Protein AF-A0A1H4SQE5-F1 (afdb_monomer_lite)

pLDDT: mean 86.63, std 11.11, range [53.56, 97.31]

Sequence (67 aa):
MSWHSTRISKLEDAVREAVRFIEAAQMAIMRMKAEDASGESACCTKENAAAKRASMDLSRTLTELRR

Foldseek 3Di:
DDPVVVLVVLVVQLVVLVVQLVVLVVVLVVVVVVCVVVVHDSPDDPSVVSNVVSVVVSVVSVVVSVD

Structure (mmCIF, N/CA/C/O backbone):
data_AF-A0A1H4SQE5-F1
#
_entry.id   AF-A0A1H4SQE5-F1
#
loop_
_atom_site.group_PDB
_atom_site.id
_atom_site.type_symbol
_atom_site.label_atom_id
_atom_site.label_alt_id
_atom_site.label_comp_id
_atom_site.label_asym_id
_atom_site.label_entity_id
_atom_site.label_seq_id
_atom_site.pdbx_PDB_ins_code
_atom_site.Cartn_x
_atom_site.Cartn_y
_atom_site.Cartn_z
_atom_site.occupancy
_atom_site.B_iso_or_equiv
_atom_site.auth_seq_id
_atom_site.auth_comp_id
_atom_site.auth_asym_id
_atom_site.auth_atom_id
_atom_site.pdbx_PDB_model_num
ATOM 1 N N . MET A 1 1 ? -14.103 -7.394 27.885 1.00 53.56 1 MET A N 1
ATOM 2 C CA . MET A 1 1 ? -13.002 -6.718 27.160 1.00 53.56 1 MET A CA 1
ATOM 3 C C . MET A 1 1 ? -13.241 -5.217 27.234 1.00 53.56 1 MET A C 1
ATOM 5 O O . MET A 1 1 ? -14.362 -4.795 26.983 1.00 53.56 1 MET A O 1
ATOM 9 N N . SER A 1 2 ? -12.262 -4.430 27.689 1.00 59.38 2 SER A N 1
ATOM 10 C CA . SER A 1 2 ? -12.427 -2.982 27.883 1.00 59.38 2 SER A CA 1
ATOM 11 C C . SER A 1 2 ? -12.420 -2.249 26.534 1.00 59.38 2 SER A C 1
ATOM 13 O O . SER A 1 2 ? -11.628 -2.570 25.653 1.00 59.38 2 SER A O 1
ATOM 15 N N . TRP A 1 3 ? -13.271 -1.233 26.372 1.00 60.94 3 TRP A N 1
ATOM 16 C CA . TRP A 1 3 ? -13.396 -0.422 25.144 1.00 60.94 3 TRP A CA 1
ATOM 17 C C . TRP A 1 3 ? -12.074 0.181 24.634 1.00 60.94 3 TRP A C 1
ATOM 19 O O . TRP A 1 3 ? -11.907 0.433 23.441 1.00 60.94 3 TRP A O 1
ATOM 29 N N . HIS A 1 4 ? -11.121 0.394 25.540 1.00 66.12 4 HIS A N 1
ATOM 30 C CA . HIS A 1 4 ? -9.798 0.931 25.233 1.00 66.12 4 HIS A CA 1
ATOM 31 C C . HIS A 1 4 ? -8.957 -0.071 24.431 1.00 66.12 4 HIS A C 1
ATOM 33 O O . HIS A 1 4 ? -8.268 0.318 23.494 1.00 66.12 4 HIS A O 1
ATOM 39 N N . SER A 1 5 ? -9.089 -1.367 24.726 1.00 74.19 5 SER A N 1
ATOM 40 C CA . SER A 1 5 ? -8.378 -2.438 24.024 1.00 74.19 5 SER A CA 1
ATOM 41 C C . SER A 1 5 ? -8.827 -2.561 22.560 1.00 74.19 5 SER A C 1
ATOM 43 O O . SER A 1 5 ? -7.999 -2.762 21.677 1.00 74.19 5 SER A O 1
ATOM 45 N N . THR A 1 6 ? -10.112 -2.333 22.269 1.00 82.25 6 THR A N 1
ATOM 46 C CA . THR A 1 6 ? -10.659 -2.420 20.903 1.00 82.25 6 THR A CA 1
ATOM 47 C C . THR A 1 6 ? -10.236 -1.244 20.020 1.00 82.25 6 THR A C 1
ATOM 49 O O . THR A 1 6 ? -9.932 -1.435 18.846 1.00 82.25 6 THR A O 1
ATOM 52 N N . ARG A 1 7 ? -10.181 -0.018 20.564 1.00 85.81 7 ARG A N 1
ATOM 53 C CA . ARG A 1 7 ? -9.703 1.156 19.808 1.00 85.81 7 ARG A CA 1
ATOM 54 C C . ARG A 1 7 ? -8.215 1.064 19.483 1.00 85.81 7 ARG A C 1
ATOM 56 O O . ARG A 1 7 ? -7.829 1.430 18.379 1.00 85.81 7 ARG A O 1
ATOM 63 N N . ILE A 1 8 ? -7.408 0.572 20.423 1.00 89.81 8 ILE A N 1
ATOM 64 C CA . ILE A 1 8 ? -5.973 0.349 20.208 1.00 89.81 8 ILE A CA 1
ATOM 65 C C . ILE A 1 8 ? -5.764 -0.688 19.099 1.00 89.81 8 ILE A C 1
ATOM 67 O O . ILE A 1 8 ? -5.058 -0.393 18.144 1.00 89.81 8 ILE A O 1
ATOM 71 N N . SER A 1 9 ? -6.470 -1.822 19.142 1.00 89.75 9 SER A N 1
ATOM 72 C CA . SER A 1 9 ? -6.390 -2.846 18.087 1.00 89.75 9 SER A CA 1
ATOM 73 C C . SER A 1 9 ? -6.728 -2.293 16.695 1.00 89.75 9 SER A C 1
ATOM 75 O O . SER A 1 9 ? -5.998 -2.547 15.744 1.00 89.75 9 SER A O 1
ATOM 77 N N . LYS A 1 10 ? -7.783 -1.475 16.566 1.00 89.38 10 LYS A N 1
ATOM 78 C CA . LYS A 1 10 ? -8.130 -0.837 15.281 1.00 89.38 10 LYS A CA 1
ATOM 79 C C . LYS A 1 10 ? -7.035 0.109 14.769 1.00 89.38 10 LYS A C 1
ATOM 81 O O . LYS A 1 10 ? -6.832 0.221 13.563 1.00 89.38 10 LYS A O 1
ATOM 86 N N . LEU A 1 11 ? -6.355 0.821 15.671 1.00 92.81 11 LEU A N 1
ATOM 87 C CA . LEU A 1 11 ? -5.234 1.693 15.309 1.00 92.81 11 LEU A CA 1
ATOM 88 C C . LEU A 1 11 ? -4.021 0.879 14.855 1.00 92.81 11 LEU A C 1
ATOM 90 O O . LEU A 1 11 ? -3.397 1.237 13.861 1.00 92.81 11 LEU A O 1
ATOM 94 N N . GLU A 1 12 ? -3.712 -0.218 15.543 1.00 94.12 12 GLU A N 1
ATOM 95 C CA . GLU A 1 12 ? -2.633 -1.132 15.158 1.00 94.12 12 GLU A CA 1
ATOM 96 C C . GLU A 1 12 ? -2.869 -1.732 13.768 1.00 94.12 12 GLU A C 1
ATOM 98 O O . GLU A 1 12 ? -1.941 -1.777 12.957 1.00 94.12 12 GLU A O 1
ATOM 103 N N . ASP A 1 13 ? -4.108 -2.119 13.457 1.00 92.31 13 ASP A N 1
ATOM 104 C CA . ASP A 1 13 ? -4.472 -2.626 12.132 1.00 92.31 13 ASP A CA 1
ATOM 105 C C . ASP A 1 13 ? -4.289 -1.555 11.044 1.00 92.31 13 ASP A C 1
ATOM 107 O O . ASP A 1 13 ? -3.715 -1.832 9.991 1.00 92.31 13 ASP A O 1
ATOM 111 N N . ALA A 1 14 ? -4.675 -0.303 11.306 1.00 93.75 14 ALA A N 1
ATOM 112 C CA . ALA A 1 14 ? -4.455 0.786 10.353 1.00 93.75 14 ALA A CA 1
ATOM 113 C C . ALA A 1 14 ? -2.981 1.132 10.154 1.00 93.75 14 ALA A C 1
ATOM 115 O O . ALA A 1 14 ? -2.568 1.408 9.029 1.00 93.75 14 ALA A O 1
ATOM 116 N N . VAL A 1 15 ? -2.180 1.099 11.222 1.00 96.00 15 VAL A N 1
ATOM 117 C CA . VAL A 1 15 ? -0.727 1.273 11.118 1.00 96.00 15 VAL A CA 1
ATOM 118 C C . VAL A 1 15 ? -0.129 0.149 10.277 1.00 96.00 15 VAL A C 1
ATOM 120 O O . VAL A 1 15 ? 0.678 0.420 9.389 1.00 96.00 15 VAL A O 1
ATOM 123 N N . ARG A 1 16 ? -0.557 -1.100 10.494 1.00 95.62 16 ARG A N 1
ATOM 124 C CA . ARG A 1 16 ? -0.098 -2.250 9.708 1.00 95.62 16 ARG A CA 1
ATOM 125 C C . ARG A 1 16 ? -0.422 -2.084 8.225 1.00 95.62 16 ARG A C 1
ATOM 127 O O . ARG A 1 16 ? 0.467 -2.253 7.395 1.00 95.62 16 ARG A O 1
ATOM 134 N N . GLU A 1 17 ? -1.653 -1.712 7.884 1.00 95.50 17 GLU A N 1
ATOM 135 C CA . GLU A 1 17 ? -2.044 -1.498 6.485 1.00 95.50 17 GLU A CA 1
ATOM 136 C C . GLU A 1 17 ? -1.341 -0.284 5.855 1.00 95.50 17 GLU A C 1
ATOM 138 O O . GLU A 1 17 ? -0.984 -0.318 4.677 1.00 95.50 17 GLU A O 1
ATOM 143 N N . ALA A 1 18 ? -1.037 0.758 6.636 1.00 96.44 18 ALA A N 1
ATOM 144 C CA . ALA A 1 18 ? -0.254 1.894 6.156 1.00 96.44 18 ALA A CA 1
ATOM 145 C C . ALA A 1 18 ? 1.180 1.486 5.791 1.00 96.44 18 ALA A C 1
ATOM 147 O O . ALA A 1 18 ? 1.673 1.861 4.726 1.00 96.44 18 ALA A O 1
ATOM 148 N N . VAL A 1 19 ? 1.830 0.678 6.635 1.00 97.31 19 VAL A N 1
ATOM 149 C CA . VAL A 1 19 ? 3.170 0.138 6.358 1.00 97.31 19 VAL A CA 1
ATOM 150 C C . VA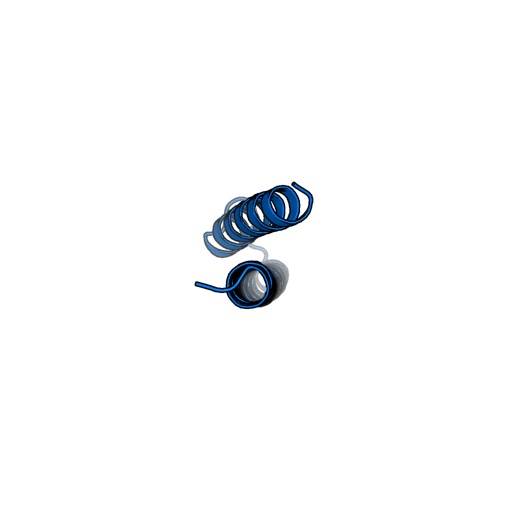L A 1 19 ? 3.152 -0.724 5.095 1.00 97.31 19 VAL A C 1
ATOM 152 O O . VAL A 1 19 ? 3.959 -0.494 4.195 1.00 97.31 19 VAL A O 1
ATOM 155 N N . ARG A 1 20 ? 2.179 -1.637 4.962 1.00 95.56 20 ARG A N 1
ATOM 156 C CA . ARG A 1 20 ? 2.040 -2.488 3.765 1.00 95.56 20 ARG A CA 1
ATOM 157 C C . ARG A 1 20 ? 1.850 -1.673 2.488 1.00 95.56 20 ARG A C 1
ATOM 159 O O . ARG A 1 20 ? 2.423 -2.009 1.453 1.00 95.56 20 ARG A O 1
ATOM 166 N N . PHE A 1 21 ? 1.065 -0.596 2.547 1.00 96.62 21 PHE A N 1
ATOM 167 C CA . PHE A 1 21 ? 0.904 0.307 1.411 1.00 96.62 21 PHE A CA 1
ATOM 168 C C . PHE A 1 21 ? 2.216 1.005 1.038 1.00 96.62 21 PHE A C 1
ATOM 170 O O . PHE A 1 21 ? 2.552 1.048 -0.145 1.00 96.62 21 PHE A O 1
ATOM 177 N N . ILE A 1 22 ? 2.972 1.509 2.018 1.00 96.56 22 ILE A N 1
ATOM 178 C CA . ILE A 1 22 ? 4.264 2.167 1.774 1.00 96.56 22 ILE A CA 1
ATOM 179 C C . ILE A 1 22 ? 5.247 1.200 1.106 1.00 96.56 22 ILE A C 1
ATOM 181 O O . ILE A 1 22 ? 5.854 1.559 0.099 1.00 96.56 22 ILE A O 1
ATOM 185 N N . GLU A 1 23 ? 5.368 -0.026 1.613 1.00 97.12 23 GLU A N 1
ATOM 186 C CA . GLU A 1 23 ? 6.244 -1.054 1.037 1.00 97.12 23 GLU A CA 1
ATOM 187 C C . GLU A 1 23 ? 5.848 -1.388 -0.409 1.00 97.12 23 GLU A C 1
ATOM 189 O O . GLU A 1 23 ? 6.690 -1.395 -1.312 1.00 97.12 23 GLU A O 1
ATOM 194 N N . ALA A 1 24 ? 4.553 -1.599 -0.666 1.00 95.06 24 ALA A N 1
ATOM 195 C CA . ALA A 1 24 ? 4.054 -1.878 -2.010 1.00 95.06 24 ALA A CA 1
ATOM 196 C C . ALA A 1 24 ? 4.283 -0.697 -2.971 1.00 95.06 24 ALA A C 1
ATOM 198 O O . ALA A 1 24 ? 4.681 -0.902 -4.120 1.00 95.06 24 ALA A O 1
ATOM 199 N N . ALA A 1 25 ? 4.079 0.538 -2.504 1.00 94.25 25 ALA A N 1
ATOM 200 C CA . ALA A 1 25 ? 4.327 1.748 -3.282 1.00 94.25 25 ALA A CA 1
ATOM 201 C C . ALA A 1 25 ? 5.818 1.923 -3.606 1.00 94.25 25 ALA A C 1
ATOM 203 O O . ALA A 1 25 ? 6.166 2.285 -4.729 1.00 94.25 25 ALA A O 1
ATOM 204 N N . GLN A 1 26 ? 6.711 1.623 -2.661 1.00 96.31 26 GLN A N 1
ATOM 205 C CA . GLN A 1 26 ? 8.153 1.660 -2.898 1.00 96.31 26 GLN A CA 1
ATOM 206 C C . GLN A 1 26 ? 8.580 0.638 -3.954 1.00 96.31 26 GLN A C 1
ATOM 208 O O . GLN A 1 26 ? 9.328 0.997 -4.864 1.00 96.31 26 GLN A O 1
ATOM 213 N N . MET A 1 27 ? 8.069 -0.596 -3.890 1.00 93.50 27 MET A N 1
ATOM 214 C CA . MET A 1 27 ? 8.347 -1.608 -4.916 1.00 93.50 27 MET A CA 1
ATOM 215 C C . MET A 1 27 ? 7.838 -1.181 -6.298 1.00 93.50 27 MET A C 1
ATOM 217 O O . MET A 1 27 ? 8.563 -1.319 -7.283 1.00 93.50 27 MET A O 1
ATOM 221 N N . ALA A 1 28 ? 6.636 -0.604 -6.370 1.00 90.31 28 ALA A N 1
ATOM 222 C CA . ALA A 1 28 ? 6.086 -0.051 -7.606 1.00 90.31 28 ALA A CA 1
ATOM 223 C C . ALA A 1 28 ? 6.983 1.055 -8.189 1.00 90.31 28 ALA A C 1
ATOM 225 O O . ALA A 1 28 ? 7.351 0.995 -9.359 1.00 90.31 28 ALA A O 1
ATOM 226 N N . ILE A 1 29 ? 7.424 2.012 -7.363 1.00 91.19 29 ILE A N 1
ATOM 227 C CA . ILE A 1 29 ? 8.332 3.092 -7.7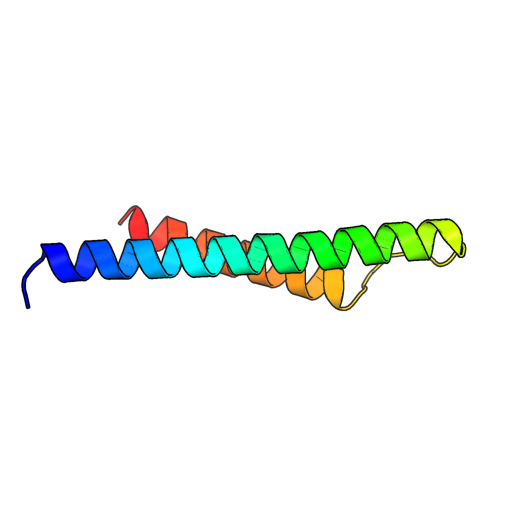84 1.00 91.19 29 ILE A CA 1
ATOM 228 C C . ILE A 1 29 ? 9.677 2.537 -8.269 1.00 91.19 29 ILE A C 1
ATOM 230 O O . ILE A 1 29 ? 10.197 2.992 -9.287 1.00 91.19 29 ILE A O 1
ATOM 234 N N . MET A 1 30 ? 10.263 1.573 -7.552 1.00 90.12 30 MET A N 1
ATOM 235 C CA . MET A 1 30 ? 11.522 0.944 -7.964 1.00 90.12 30 MET A CA 1
ATOM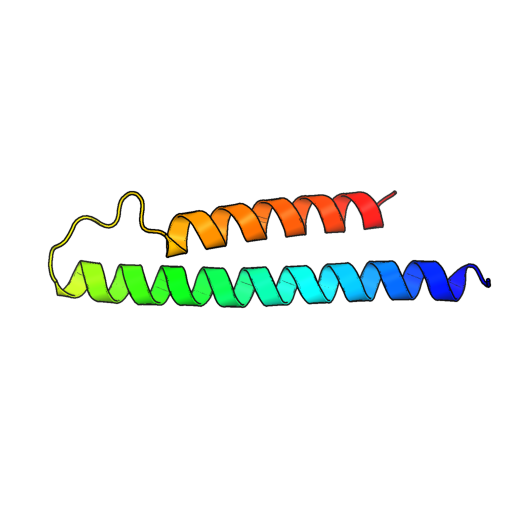 236 C C . MET A 1 30 ? 11.377 0.243 -9.314 1.00 90.12 30 MET A C 1
ATOM 238 O O . MET A 1 30 ? 12.259 0.375 -10.163 1.00 90.12 30 MET A O 1
ATOM 242 N N . ARG A 1 31 ? 10.259 -0.460 -9.531 1.00 87.88 31 ARG A N 1
ATOM 243 C CA . ARG A 1 31 ? 9.990 -1.139 -10.796 1.00 87.88 31 ARG A CA 1
ATOM 244 C C . ARG A 1 31 ? 9.816 -0.146 -11.942 1.00 87.88 31 ARG A C 1
ATOM 246 O O . ARG A 1 31 ? 10.474 -0.323 -12.958 1.00 87.88 31 ARG A O 1
ATOM 253 N N . MET A 1 32 ? 9.042 0.923 -11.746 1.00 86.06 32 MET A N 1
ATOM 254 C CA . MET A 1 32 ? 8.882 1.984 -12.748 1.00 86.06 32 MET A CA 1
ATOM 255 C C . MET A 1 32 ? 10.229 2.605 -13.140 1.00 86.06 32 MET A C 1
ATOM 257 O O . MET A 1 32 ? 10.520 2.740 -14.321 1.00 86.06 32 MET A O 1
ATOM 261 N N . LYS A 1 33 ? 11.102 2.899 -12.166 1.00 87.19 33 LYS 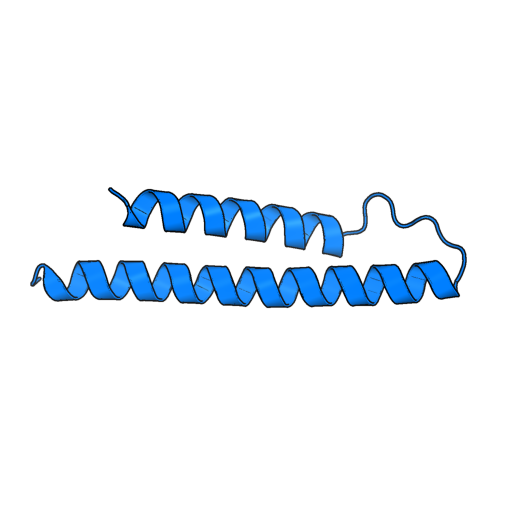A N 1
ATOM 262 C CA . LYS A 1 33 ? 12.450 3.429 -12.443 1.00 87.19 33 LYS A CA 1
ATOM 263 C C . LYS A 1 33 ? 13.327 2.456 -13.234 1.00 87.19 33 LYS A C 1
ATOM 265 O O . LYS A 1 33 ? 14.112 2.888 -14.073 1.00 87.19 33 LYS A O 1
ATOM 270 N N . ALA A 1 34 ? 13.235 1.159 -12.942 1.00 84.56 34 ALA A N 1
ATOM 271 C CA . ALA A 1 34 ? 13.963 0.134 -13.686 1.00 84.56 34 ALA A CA 1
ATOM 272 C C . ALA A 1 34 ? 13.431 -0.004 -15.123 1.00 84.56 34 ALA A C 1
ATOM 274 O O . ALA A 1 34 ? 14.213 -0.185 -16.052 1.00 84.56 34 ALA A O 1
ATOM 275 N N . GLU A 1 35 ? 12.116 0.120 -15.302 1.00 79.62 35 GLU A N 1
ATOM 276 C CA . GLU A 1 35 ? 11.450 0.055 -16.604 1.00 79.62 35 GLU A CA 1
ATOM 277 C C . GLU A 1 35 ? 11.782 1.271 -17.474 1.00 79.62 35 GLU A C 1
ATOM 279 O O . GLU A 1 35 ? 12.209 1.081 -18.613 1.00 79.62 35 GLU A O 1
ATOM 284 N N . ASP A 1 36 ? 11.737 2.487 -16.916 1.00 76.50 36 ASP A N 1
ATOM 285 C CA . ASP A 1 36 ? 12.162 3.727 -17.587 1.00 76.50 36 ASP A CA 1
ATOM 286 C C . ASP A 1 36 ? 13.609 3.631 -18.097 1.00 76.50 36 ASP A C 1
ATOM 288 O O . ASP A 1 36 ? 13.922 4.082 -19.198 1.00 76.50 36 ASP A O 1
ATOM 292 N N . ALA A 1 37 ? 14.496 2.999 -17.320 1.00 76.50 37 ALA A N 1
ATOM 293 C CA . ALA A 1 37 ? 15.884 2.769 -17.718 1.00 76.50 37 ALA A CA 1
ATOM 294 C C . ALA A 1 37 ? 16.031 1.717 -18.836 1.00 76.50 37 ALA A C 1
ATOM 296 O O . ALA A 1 37 ? 17.007 1.750 -19.583 1.00 76.50 37 ALA A O 1
ATOM 297 N N . SER A 1 38 ? 15.081 0.786 -18.947 1.00 79.56 38 SER A N 1
ATOM 298 C CA . SER A 1 38 ? 15.080 -0.293 -19.947 1.00 79.56 38 SER A CA 1
ATOM 299 C C . SER A 1 38 ? 14.314 0.037 -21.236 1.00 79.56 38 SER A C 1
ATOM 301 O O . SER A 1 38 ? 14.505 -0.641 -22.242 1.00 79.56 38 SER A O 1
ATOM 303 N N . GLY A 1 39 ? 13.459 1.068 -21.225 1.00 72.12 39 GLY A N 1
ATOM 304 C CA . GLY A 1 39 ? 12.581 1.425 -22.346 1.00 72.12 39 GLY A CA 1
ATOM 305 C C . GLY A 1 3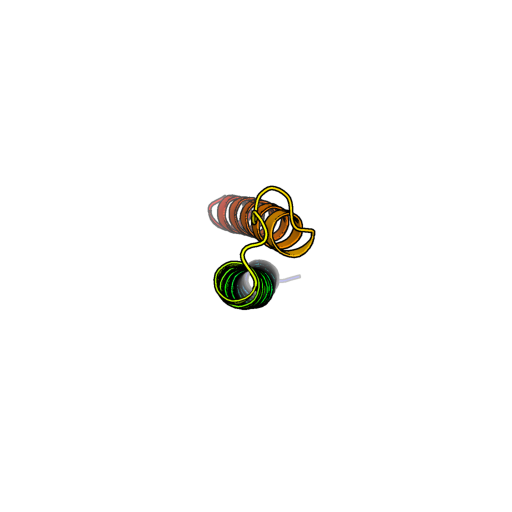9 ? 11.304 0.576 -22.464 1.00 72.12 39 GLY A C 1
ATOM 306 O O . GLY A 1 39 ? 10.597 0.684 -23.467 1.00 72.12 39 GLY A O 1
ATOM 307 N N . GLU A 1 40 ? 10.989 -0.261 -21.470 1.00 73.06 40 GLU A N 1
ATOM 308 C CA . GLU A 1 40 ? 9.750 -1.050 -21.408 1.00 73.06 40 GLU A CA 1
ATOM 309 C C . GLU A 1 40 ? 8.565 -0.204 -20.893 1.00 73.06 40 GLU A C 1
ATOM 311 O O . GLU A 1 40 ? 8.713 0.634 -20.006 1.00 73.06 40 GLU A O 1
ATOM 316 N N . SER A 1 41 ? 7.357 -0.408 -21.439 1.00 64.25 41 SER A N 1
ATOM 317 C CA . SER A 1 41 ? 6.159 0.344 -21.027 1.00 64.25 41 SER A CA 1
ATOM 318 C C . SER A 1 41 ? 5.561 -0.201 -19.721 1.00 64.25 41 SER A C 1
ATOM 320 O O . SER A 1 41 ? 5.053 -1.319 -19.679 1.00 64.25 41 SER A O 1
ATOM 322 N N . ALA A 1 42 ? 5.558 0.634 -18.677 1.00 61.03 42 ALA A N 1
ATOM 323 C CA . ALA A 1 42 ? 5.188 0.326 -17.288 1.00 61.03 42 ALA A CA 1
ATOM 324 C C . ALA A 1 42 ? 3.676 0.174 -16.993 1.00 61.03 42 ALA A C 1
ATOM 326 O O . ALA A 1 42 ? 3.219 0.334 -15.851 1.00 61.03 42 ALA A O 1
ATOM 327 N N . CYS A 1 43 ? 2.844 -0.086 -18.004 1.00 61.00 43 CYS A N 1
ATOM 328 C CA . CYS A 1 43 ? 1.417 -0.283 -17.768 1.00 61.00 43 CYS A CA 1
ATOM 329 C C . CYS A 1 43 ? 1.171 -1.726 -17.292 1.00 61.00 43 CYS A C 1
ATOM 331 O O . CYS A 1 43 ? 1.528 -2.675 -17.980 1.00 61.00 43 CYS A O 1
ATOM 333 N N . CYS A 1 44 ? 0.529 -1.891 -16.128 1.00 70.19 44 CYS A N 1
ATOM 334 C CA . CYS A 1 44 ? 0.075 -3.185 -15.583 1.00 70.19 44 CYS A CA 1
ATOM 335 C C . CYS A 1 44 ? 1.136 -4.113 -14.951 1.00 70.19 44 CYS A C 1
ATOM 337 O O . CYS A 1 44 ? 0.986 -5.335 -14.996 1.00 70.19 44 CYS A O 1
ATOM 339 N N . THR A 1 45 ? 2.147 -3.575 -14.265 1.00 82.88 45 THR A N 1
ATOM 340 C CA . THR A 1 45 ? 3.036 -4.405 -13.429 1.00 82.88 45 THR A CA 1
ATOM 341 C C . THR A 1 45 ? 2.309 -4.980 -12.206 1.00 82.88 45 THR A C 1
ATOM 343 O O . THR A 1 45 ? 1.358 -4.391 -11.671 1.00 82.88 45 THR A O 1
ATOM 346 N N . LYS A 1 46 ? 2.763 -6.149 -11.731 1.00 90.44 46 LYS A N 1
ATOM 347 C CA . LYS A 1 46 ? 2.219 -6.785 -10.517 1.00 90.44 46 LYS A CA 1
ATOM 348 C C . LYS A 1 46 ? 2.418 -5.894 -9.284 1.00 90.44 46 LYS A C 1
ATOM 350 O O . LYS A 1 46 ? 1.561 -5.880 -8.405 1.00 90.44 46 LYS A O 1
ATOM 355 N N . GLU A 1 47 ? 3.493 -5.109 -9.251 1.00 92.44 47 GLU A N 1
ATOM 356 C CA . GLU A 1 47 ? 3.802 -4.140 -8.201 1.00 92.44 47 GLU A CA 1
ATOM 357 C C . GLU A 1 47 ? 2.805 -2.973 -8.204 1.00 92.44 47 GLU A C 1
ATOM 359 O O . GLU A 1 47 ? 2.266 -2.637 -7.151 1.00 92.44 47 GLU A O 1
ATOM 364 N N . ASN A 1 48 ? 2.457 -2.420 -9.374 1.00 89.38 48 ASN A N 1
ATOM 365 C CA . ASN A 1 48 ? 1.423 -1.383 -9.480 1.00 89.38 48 ASN A CA 1
ATOM 366 C C . ASN A 1 48 ? 0.050 -1.911 -9.032 1.00 89.38 48 ASN A C 1
ATOM 368 O O . ASN A 1 48 ? -0.695 -1.222 -8.329 1.00 89.38 48 ASN A O 1
ATOM 372 N N . ALA A 1 49 ? -0.283 -3.154 -9.395 1.00 91.25 49 ALA A N 1
ATOM 373 C CA . ALA A 1 49 ? -1.509 -3.802 -8.937 1.00 91.25 49 ALA A CA 1
ATOM 374 C C . 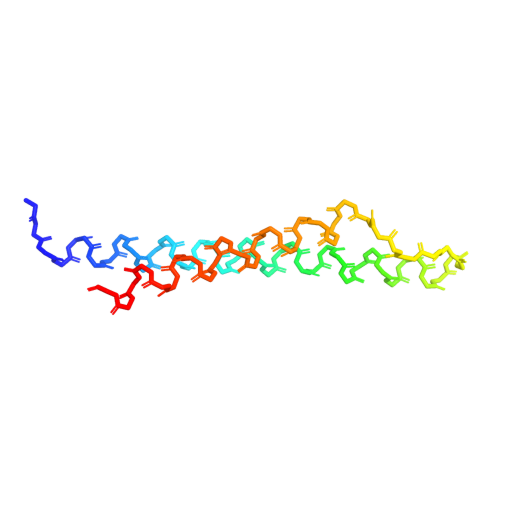ALA A 1 49 ? -1.513 -4.025 -7.412 1.00 91.25 49 ALA A C 1
ATOM 376 O O . ALA A 1 49 ? -2.538 -3.798 -6.764 1.00 91.25 49 ALA A O 1
ATOM 377 N N . ALA A 1 50 ? -0.379 -4.430 -6.833 1.00 93.12 50 ALA A N 1
ATOM 378 C CA . ALA A 1 50 ? -0.219 -4.608 -5.392 1.00 93.12 50 ALA A CA 1
ATOM 379 C C . ALA A 1 50 ? -0.350 -3.279 -4.632 1.00 93.12 50 ALA A C 1
ATOM 381 O O . ALA A 1 50 ? -1.113 -3.208 -3.670 1.00 93.12 50 ALA A O 1
ATOM 382 N N . ALA A 1 51 ? 0.300 -2.212 -5.107 1.00 93.69 51 ALA A N 1
ATOM 383 C CA . ALA A 1 51 ? 0.195 -0.875 -4.523 1.00 93.69 51 ALA A CA 1
ATOM 384 C C . ALA A 1 51 ? -1.251 -0.354 -4.549 1.00 93.69 51 ALA A C 1
ATOM 386 O O . ALA A 1 51 ? -1.746 0.178 -3.554 1.00 93.69 51 ALA A O 1
ATOM 387 N N . LYS A 1 52 ? -1.974 -0.577 -5.656 1.00 93.75 52 LYS A N 1
ATOM 388 C CA . LYS A 1 52 ? -3.391 -0.207 -5.767 1.00 93.75 52 LYS A CA 1
ATOM 389 C C . LYS A 1 52 ? -4.272 -0.977 -4.780 1.00 93.75 52 LYS A C 1
ATOM 391 O O . LYS A 1 52 ? -5.159 -0.380 -4.179 1.00 93.75 52 LYS A O 1
ATOM 396 N N . ARG A 1 53 ? -4.042 -2.283 -4.597 1.00 94.38 53 ARG A N 1
ATOM 397 C CA . ARG A 1 53 ? -4.780 -3.094 -3.610 1.00 94.38 53 ARG A CA 1
ATOM 398 C C . ARG A 1 53 ? -4.518 -2.620 -2.185 1.00 94.38 53 ARG A C 1
ATOM 400 O O . ARG A 1 53 ? -5.473 -2.289 -1.493 1.00 94.38 53 ARG A O 1
ATOM 407 N N . ALA A 1 54 ? -3.252 -2.462 -1.809 1.00 94.00 54 ALA A N 1
ATOM 408 C CA . ALA A 1 54 ? -2.881 -1.979 -0.482 1.00 94.00 54 ALA A CA 1
ATOM 409 C C . ALA A 1 54 ? -3.453 -0.576 -0.187 1.00 94.00 54 ALA A C 1
ATOM 411 O O . ALA A 1 54 ? -3.893 -0.300 0.925 1.00 94.00 54 ALA A O 1
ATOM 412 N N . SER A 1 55 ? -3.540 0.298 -1.197 1.00 95.75 55 SER A N 1
ATOM 413 C CA . SER A 1 55 ? -4.205 1.603 -1.068 1.00 95.75 55 SER A CA 1
ATOM 414 C C . SER A 1 55 ? -5.702 1.482 -0.739 1.00 95.75 55 SER A C 1
ATOM 416 O O . SER A 1 55 ? -6.221 2.228 0.100 1.00 95.75 55 SER A O 1
ATOM 418 N N . MET A 1 56 ? -6.405 0.536 -1.374 1.00 96.62 56 MET A N 1
ATOM 419 C CA . MET A 1 56 ? -7.825 0.278 -1.108 1.00 96.62 56 MET A CA 1
ATOM 420 C C . MET A 1 56 ? -8.039 -0.303 0.295 1.00 96.62 56 MET A C 1
ATOM 422 O O . MET A 1 56 ? -8.941 0.148 1.003 1.00 96.62 56 MET A O 1
ATOM 426 N N . ASP A 1 57 ? -7.189 -1.241 0.717 1.00 94.94 57 ASP A N 1
ATOM 427 C CA . ASP A 1 57 ? -7.255 -1.872 2.042 1.00 94.94 57 ASP A CA 1
ATOM 428 C C . ASP A 1 57 ? -6.993 -0.854 3.165 1.00 94.94 57 ASP A C 1
ATOM 430 O O . ASP A 1 57 ? -7.749 -0.782 4.142 1.00 94.94 57 ASP A O 1
ATOM 434 N N . LEU A 1 58 ? -6.006 0.030 2.984 1.00 94.44 58 LEU A N 1
ATOM 435 C CA . LEU A 1 58 ? -5.757 1.144 3.899 1.00 94.44 58 LEU A CA 1
ATOM 436 C C . LEU A 1 58 ? -6.962 2.092 3.974 1.00 94.44 58 LEU A C 1
ATOM 438 O O . LEU A 1 58 ? -7.411 2.448 5.063 1.00 94.44 58 LEU A O 1
ATOM 442 N N . SER A 1 59 ? -7.523 2.476 2.825 1.00 95.56 59 SER A N 1
ATOM 443 C CA . SER A 1 59 ? -8.685 3.375 2.765 1.00 95.56 59 SER A CA 1
ATOM 444 C C . SER A 1 59 ? -9.896 2.796 3.500 1.00 95.56 59 SER A C 1
ATOM 446 O O . SER A 1 59 ? -10.602 3.512 4.220 1.00 95.56 59 SER A O 1
ATOM 448 N N . ARG A 1 60 ? -10.119 1.485 3.360 1.00 93.62 60 ARG A N 1
ATOM 449 C CA . ARG A 1 60 ? -11.154 0.759 4.096 1.00 93.62 60 ARG A CA 1
ATOM 450 C C . ARG A 1 60 ? -10.893 0.797 5.601 1.00 93.62 60 ARG A C 1
ATOM 452 O O . ARG A 1 60 ? -11.776 1.212 6.348 1.00 93.62 60 ARG A O 1
ATOM 459 N N . THR A 1 61 ? -9.683 0.452 6.031 1.00 92.38 61 THR A N 1
ATOM 460 C CA . THR A 1 61 ? -9.312 0.402 7.455 1.00 92.38 61 THR A CA 1
ATOM 461 C C . THR A 1 61 ? -9.434 1.777 8.126 1.00 92.38 61 THR A C 1
ATOM 463 O O . THR A 1 61 ? -10.002 1.906 9.210 1.00 92.38 61 THR A O 1
ATOM 466 N N . LEU A 1 62 ? -9.004 2.847 7.449 1.00 92.25 62 LEU A N 1
ATOM 467 C CA . LEU A 1 62 ? -9.165 4.222 7.937 1.00 92.25 62 LEU A CA 1
ATOM 468 C C . LEU A 1 62 ? -10.639 4.647 8.027 1.00 92.25 62 LEU A C 1
ATOM 470 O O . LEU A 1 62 ? -11.032 5.359 8.953 1.00 92.25 62 LEU A O 1
ATOM 474 N N . THR A 1 63 ? -11.475 4.190 7.093 1.00 93.88 63 THR A N 1
ATOM 475 C CA . THR A 1 63 ? -12.924 4.438 7.134 1.00 93.88 63 THR A CA 1
ATOM 476 C C . THR A 1 63 ? -13.575 3.741 8.331 1.00 93.88 63 THR A C 1
ATOM 478 O O . THR A 1 63 ? -14.445 4.323 8.978 1.00 93.88 63 THR A O 1
ATOM 481 N N . GLU A 1 64 ? -13.144 2.521 8.659 1.00 88.69 64 GLU A N 1
ATOM 482 C CA . GLU A 1 64 ? -13.632 1.738 9.805 1.00 88.69 64 GLU A CA 1
ATOM 483 C C . GLU A 1 64 ? -13.174 2.294 11.168 1.00 88.69 64 GLU A C 1
ATOM 485 O O . GLU A 1 64 ? -13.841 2.072 12.181 1.00 88.69 64 GLU A O 1
ATOM 490 N N . LEU A 1 65 ? -12.068 3.043 11.201 1.00 87.94 65 LEU A N 1
ATOM 491 C CA . LEU A 1 65 ? -11.592 3.794 12.372 1.00 87.94 65 LEU A CA 1
ATOM 492 C C . LEU A 1 65 ? -12.402 5.058 12.656 1.00 87.94 65 LEU A C 1
ATOM 494 O O . LEU A 1 65 ? -12.507 5.480 13.807 1.00 87.94 65 LEU A O 1
ATOM 498 N N . ARG A 1 66 ? -12.939 5.686 11.606 1.00 85.06 66 ARG A N 1
ATOM 499 C CA . ARG A 1 66 ? -13.733 6.917 11.715 1.00 85.06 66 ARG A CA 1
ATOM 500 C C . ARG A 1 66 ? -15.154 6.663 12.240 1.00 85.06 66 ARG A C 1
ATOM 502 O O . ARG A 1 66 ? -15.811 7.619 12.648 1.00 85.06 66 ARG A O 1
ATOM 509 N N . ARG A 1 67 ? -15.620 5.412 12.193 1.00 76.50 67 ARG A N 1
ATOM 510 C CA . ARG A 1 67 ? -16.935 4.954 12.667 1.00 76.50 67 ARG A CA 1
ATOM 511 C C . ARG A 1 67 ? -16.847 4.403 14.088 1.00 76.50 67 ARG A C 1
ATOM 513 O O . ARG A 1 67 ? -17.747 4.751 14.876 1.00 76.50 67 ARG A O 1
#

Secondary structure (DSSP, 8-state):
--HHHHHHHHHHHHHHHHHHHHHHHHHHHHHHHHHHHHT---TT-HHHHHHHHHHHHHHHHHHHHH-

Radius of gyration: 16.01 Å; chains: 1; bounding box: 33×14×50 Å